Protein AF-A0A2L2YVX5-F1 (afdb_monomer)

Sequence (69 aa):
DDIPEYPELQAIIGSTVYLPCNLSTPSRDDSISLVLWYKRENPNPIYTLDARSSFTADSAKHFSSKYLG

Structure (mmCIF, N/CA/C/O backbone):
data_AF-A0A2L2YVX5-F1
#
_entry.id   AF-A0A2L2YVX5-F1
#
loop_
_atom_site.group_PDB
_atom_site.id
_atom_site.type_symbol
_atom_site.label_atom_id
_atom_site.label_alt_id
_atom_site.label_comp_id
_atom_site.label_asym_id
_atom_site.label_entity_id
_atom_site.label_seq_id
_atom_site.pdbx_PDB_ins_code
_atom_site.Cartn_x
_atom_site.Cartn_y
_atom_site.Cartn_z
_atom_site.occupancy
_atom_site.B_iso_or_equiv
_atom_site.auth_seq_id
_atom_site.auth_comp_id
_atom_site.auth_asym_id
_atom_site.auth_atom_id
_atom_site.pdbx_PDB_model_num
ATOM 1 N N . ASP A 1 1 ? 1.662 24.625 -7.615 1.00 48.06 1 ASP A N 1
ATOM 2 C CA . ASP A 1 1 ? 1.218 24.018 -6.350 1.00 48.06 1 ASP A CA 1
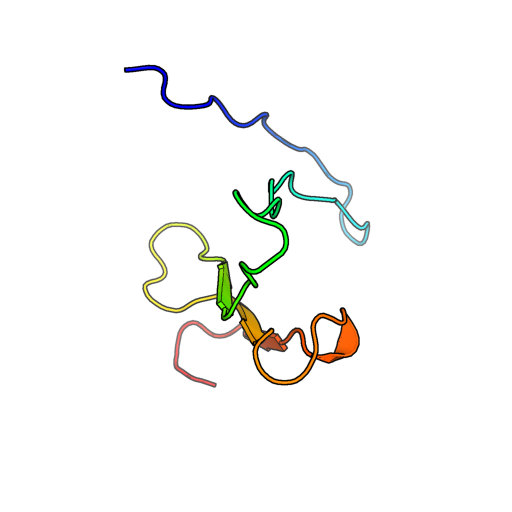ATOM 3 C C . ASP A 1 1 ? -0.219 23.541 -6.481 1.00 48.06 1 ASP A C 1
ATOM 5 O O . ASP A 1 1 ? -1.131 24.196 -6.002 1.00 48.06 1 ASP A O 1
ATOM 9 N N . ASP A 1 2 ? -0.412 22.414 -7.168 1.00 67.81 2 ASP A N 1
ATOM 10 C CA . ASP A 1 2 ? -1.694 21.708 -7.229 1.00 67.81 2 ASP A CA 1
ATOM 11 C C . ASP A 1 2 ? -1.604 20.524 -6.267 1.00 67.81 2 ASP A C 1
ATOM 13 O O . ASP A 1 2 ? -0.993 19.499 -6.578 1.00 67.81 2 ASP A O 1
ATOM 17 N N . ILE A 1 3 ? -2.142 20.679 -5.058 1.00 71.44 3 ILE A N 1
ATOM 18 C CA . ILE A 1 3 ? -2.329 19.537 -4.161 1.00 71.44 3 ILE A CA 1
ATOM 19 C C . ILE A 1 3 ? -3.530 18.766 -4.716 1.00 71.44 3 ILE A C 1
ATOM 21 O O . ILE A 1 3 ? -4.613 19.348 -4.789 1.00 71.44 3 ILE A O 1
ATOM 25 N N . PRO A 1 4 ? -3.382 17.495 -5.126 1.00 65.19 4 PRO A N 1
ATOM 26 C CA . PRO A 1 4 ? -4.514 16.732 -5.624 1.00 6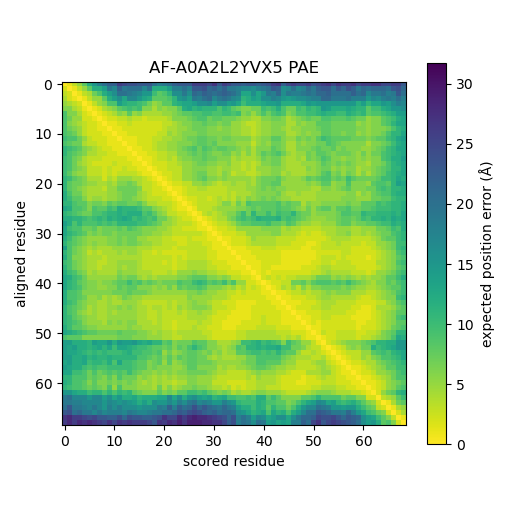5.19 4 PRO A CA 1
ATOM 27 C C . PRO A 1 4 ? -5.550 16.578 -4.507 1.00 65.19 4 PRO A C 1
ATOM 29 O O . PRO A 1 4 ? -5.280 15.978 -3.465 1.00 65.19 4 PRO A O 1
ATOM 32 N N . GLU A 1 5 ? -6.733 17.146 -4.727 1.00 77.62 5 GLU A N 1
ATOM 33 C CA . GLU A 1 5 ? -7.886 16.957 -3.857 1.00 77.62 5 GLU A CA 1
ATOM 34 C C . GLU A 1 5 ? -8.416 15.536 -4.077 1.00 77.62 5 GLU A C 1
ATOM 36 O O . GLU A 1 5 ? -8.882 15.177 -5.161 1.00 77.62 5 GLU A O 1
ATOM 41 N N . TYR A 1 6 ? -8.275 14.686 -3.062 1.00 79.25 6 TYR A N 1
ATOM 42 C CA . TYR A 1 6 ? -8.824 13.335 -3.102 1.00 79.25 6 TYR A CA 1
ATOM 43 C C . TYR A 1 6 ? -10.319 13.380 -2.756 1.00 79.25 6 TYR A C 1
ATOM 45 O O . TYR A 1 6 ? -10.692 14.062 -1.800 1.00 79.25 6 TYR A O 1
ATOM 53 N N . PRO A 1 7 ? -11.183 12.645 -3.479 1.00 84.12 7 PRO A N 1
ATOM 54 C CA . PRO A 1 7 ? -12.615 12.654 -3.209 1.00 84.12 7 PRO A CA 1
ATOM 55 C C . PRO A 1 7 ? -12.934 11.988 -1.866 1.00 84.12 7 PRO A C 1
ATOM 57 O O . PRO A 1 7 ? -12.322 10.984 -1.489 1.00 84.12 7 PRO A O 1
ATOM 60 N N . GLU A 1 8 ? -13.947 12.505 -1.170 1.00 86.88 8 GLU A N 1
ATOM 61 C CA . GLU A 1 8 ? -14.547 11.801 -0.040 1.00 86.88 8 GLU A CA 1
ATOM 62 C C . GLU A 1 8 ? -15.278 10.548 -0.546 1.00 86.88 8 GLU A C 1
ATOM 64 O O . GLU A 1 8 ? -16.055 10.600 -1.501 1.00 86.88 8 GLU A O 1
ATOM 69 N N . LEU A 1 9 ? -15.022 9.407 0.096 1.00 89.62 9 LEU A N 1
ATOM 70 C CA . LEU A 1 9 ? -15.625 8.125 -0.257 1.00 89.62 9 LEU A CA 1
ATOM 71 C C . LEU A 1 9 ? -16.510 7.629 0.880 1.00 89.62 9 LEU A C 1
ATOM 73 O O . LEU A 1 9 ? -16.074 7.524 2.026 1.00 89.62 9 LEU A O 1
ATOM 77 N N . GLN A 1 10 ? -17.741 7.262 0.538 1.00 91.62 10 GLN A N 1
ATOM 78 C CA . GLN A 1 10 ? -18.712 6.686 1.462 1.00 91.62 10 GLN A CA 1
ATOM 79 C C . GLN A 1 10 ? -18.923 5.208 1.132 1.00 91.62 10 GLN A C 1
ATOM 81 O O . GLN A 1 10 ? -18.985 4.823 -0.035 1.00 91.62 10 GLN A O 1
ATOM 86 N N . ALA A 1 11 ? -19.027 4.373 2.164 1.00 91.00 11 ALA A N 1
ATOM 87 C CA . ALA A 1 11 ? -19.194 2.931 2.025 1.00 91.00 11 ALA A CA 1
ATOM 88 C C . ALA A 1 11 ? -20.198 2.393 3.048 1.00 91.00 11 ALA A C 1
ATOM 90 O O . ALA A 1 11 ? -20.337 2.933 4.147 1.00 91.00 11 ALA A O 1
ATOM 91 N N . ILE A 1 12 ? -20.877 1.300 2.696 1.00 96.44 12 ILE A N 1
ATOM 92 C CA . ILE A 1 12 ? -21.806 0.601 3.591 1.00 96.44 12 ILE A CA 1
ATOM 93 C C . ILE A 1 12 ? -21.002 -0.302 4.535 1.00 96.44 12 ILE A C 1
ATOM 95 O O . ILE A 1 12 ? -20.008 -0.913 4.136 1.00 96.44 12 ILE A O 1
ATOM 99 N N . ILE A 1 13 ? -21.429 -0.423 5.791 1.00 92.75 13 ILE A N 1
ATOM 100 C CA . ILE A 1 13 ? -20.787 -1.317 6.764 1.00 92.75 13 ILE A CA 1
ATOM 101 C C . ILE A 1 13 ? -20.775 -2.757 6.225 1.00 92.75 13 ILE A C 1
ATOM 103 O O . ILE A 1 13 ? -21.808 -3.285 5.823 1.00 92.75 13 ILE A O 1
ATOM 107 N N . GLY A 1 14 ? -19.594 -3.384 6.223 1.00 90.94 14 GLY A N 1
ATOM 108 C CA . GLY A 1 14 ? -19.383 -4.740 5.701 1.00 90.94 14 GLY A CA 1
ATOM 109 C C . GLY A 1 14 ? -19.158 -4.818 4.188 1.00 90.94 14 GLY A C 1
ATOM 110 O O . GLY A 1 14 ? -18.854 -5.895 3.684 1.00 90.94 14 GLY A O 1
ATOM 111 N N . SER A 1 15 ? -19.270 -3.700 3.466 1.00 92.50 15 SER A N 1
ATOM 112 C CA . SER A 1 15 ? -18.949 -3.630 2.037 1.00 92.50 15 SER A CA 1
ATOM 113 C C . SER A 1 15 ? -17.478 -3.282 1.784 1.00 92.50 15 SER A C 1
ATOM 115 O O . SER A 1 15 ? -16.761 -2.817 2.673 1.00 92.50 15 SER A O 1
ATOM 117 N N . THR A 1 16 ? -17.032 -3.503 0.549 1.00 87.06 16 THR A N 1
ATOM 118 C CA . THR A 1 16 ? -15.702 -3.108 0.072 1.00 87.06 16 THR A CA 1
ATOM 119 C C . THR A 1 16 ? -15.770 -1.736 -0.591 1.00 87.06 16 THR A C 1
ATOM 121 O O . THR A 1 16 ? -16.667 -1.473 -1.389 1.00 87.06 16 THR A O 1
ATOM 124 N N . VAL A 1 17 ? -14.784 -0.883 -0.311 1.00 87.56 17 VAL A N 1
ATOM 125 C CA . VAL A 1 17 ? -14.556 0.376 -1.031 1.00 87.56 17 VAL A CA 1
ATOM 126 C C . VAL A 1 17 ? -13.139 0.399 -1.584 1.00 87.56 17 VAL A C 1
ATOM 128 O O . VAL A 1 17 ? -12.212 -0.109 -0.953 1.00 87.56 17 VAL A O 1
ATOM 131 N N . TYR A 1 18 ? -12.975 0.992 -2.762 1.00 84.31 18 TYR A N 1
ATOM 132 C CA . TYR A 1 18 ? -11.683 1.143 -3.417 1.00 84.31 18 TYR A CA 1
ATOM 133 C C . TYR A 1 18 ? -11.172 2.563 -3.201 1.00 84.31 18 TYR A C 1
ATOM 135 O O . TYR A 1 18 ? -11.811 3.526 -3.622 1.00 84.31 18 TYR A O 1
ATOM 143 N N . LEU A 1 19 ? -10.022 2.693 -2.540 1.00 82.81 19 LEU A N 1
ATOM 144 C CA . LEU A 1 19 ? -9.350 3.980 -2.397 1.00 82.81 19 LEU A CA 1
ATOM 145 C C . LEU A 1 19 ? -8.563 4.281 -3.683 1.00 82.81 19 LEU A C 1
ATOM 147 O O . LEU A 1 19 ? -7.752 3.442 -4.091 1.00 82.81 19 LEU A O 1
ATOM 151 N N . PRO A 1 20 ? -8.761 5.445 -4.327 1.00 80.31 20 PRO A N 1
ATOM 152 C CA . PRO A 1 20 ? -7.995 5.821 -5.501 1.00 80.31 20 PRO A CA 1
ATOM 153 C C . PRO A 1 20 ? -6.532 6.002 -5.102 1.00 80.31 20 PRO A C 1
ATOM 155 O O . PRO A 1 20 ? -6.192 6.846 -4.275 1.00 80.31 20 PRO A O 1
ATOM 158 N N . CYS A 1 21 ? -5.657 5.202 -5.698 1.00 78.88 21 CYS A N 1
ATOM 159 C CA . CYS A 1 21 ? -4.216 5.373 -5.602 1.00 78.88 21 CYS A CA 1
ATOM 160 C C . CYS A 1 21 ? -3.620 5.193 -6.997 1.00 78.88 21 CYS A C 1
ATOM 162 O O . CYS A 1 21 ? -3.817 4.164 -7.643 1.00 78.88 21 CYS A O 1
ATOM 164 N N . ASN A 1 22 ? -2.923 6.216 -7.494 1.00 83.38 22 ASN A N 1
ATOM 165 C CA . ASN A 1 22 ? -2.181 6.083 -8.737 1.00 83.38 22 ASN A CA 1
ATOM 166 C C . ASN A 1 22 ? -0.827 5.452 -8.419 1.00 83.38 22 ASN A C 1
ATOM 168 O O . ASN A 1 22 ? 0.042 6.086 -7.828 1.00 83.38 22 ASN A O 1
ATOM 172 N N . LEU A 1 23 ? -0.683 4.192 -8.808 1.00 83.06 23 LEU A N 1
ATOM 173 C CA . LEU A 1 23 ? 0.532 3.406 -8.648 1.00 83.06 23 LEU A CA 1
ATOM 174 C C . LEU A 1 23 ? 1.322 3.296 -9.967 1.00 83.06 23 LEU A C 1
ATOM 176 O O . LEU A 1 23 ? 2.179 2.43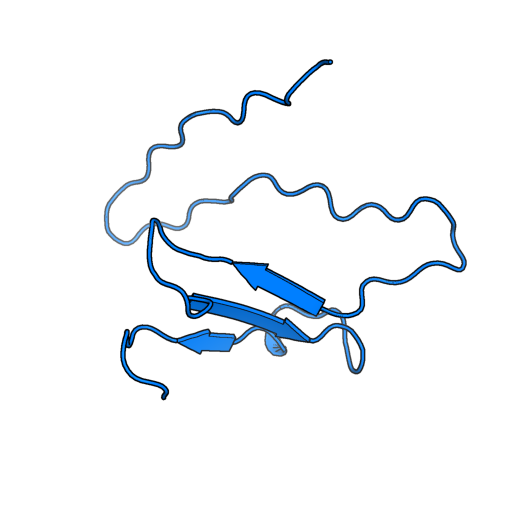1 -10.109 1.00 83.06 23 LEU A O 1
ATOM 180 N N . SER A 1 24 ? 1.027 4.149 -10.953 1.00 86.06 24 SER A N 1
ATOM 181 C CA . SER A 1 24 ? 1.744 4.159 -12.230 1.00 86.06 24 SER A CA 1
ATOM 182 C C . SER A 1 24 ? 3.195 4.573 -12.022 1.00 86.06 24 SER A C 1
ATOM 184 O O . SER A 1 24 ? 3.481 5.560 -11.342 1.00 86.06 24 SER A O 1
ATOM 186 N N . THR A 1 25 ? 4.111 3.834 -12.635 1.00 86.88 25 THR A N 1
ATOM 187 C CA . THR A 1 25 ? 5.535 4.144 -12.596 1.00 86.88 25 THR A CA 1
ATOM 188 C C . THR A 1 25 ? 5.904 5.125 -13.720 1.00 86.88 25 THR A C 1
ATOM 190 O O . THR A 1 25 ? 5.301 5.070 -14.796 1.00 86.88 25 THR A O 1
ATOM 193 N N . PRO A 1 26 ? 6.867 6.044 -13.509 1.00 85.38 26 PRO A N 1
ATOM 194 C CA . PRO A 1 26 ? 7.292 7.002 -14.537 1.00 85.38 26 PRO A CA 1
ATOM 195 C C . PRO A 1 26 ? 7.916 6.327 -15.765 1.00 85.38 26 PRO A C 1
ATOM 197 O O . PRO A 1 26 ? 7.753 6.807 -16.887 1.00 85.38 26 PRO A O 1
ATOM 200 N N . SER A 1 27 ? 8.625 5.217 -15.546 1.00 90.19 27 SER A N 1
ATOM 201 C CA . SER A 1 27 ? 9.260 4.403 -16.581 1.00 90.19 27 SER A CA 1
ATOM 202 C C . SER A 1 27 ? 8.817 2.939 -16.515 1.00 90.19 27 SER A C 1
ATOM 204 O O . SER A 1 27 ? 8.323 2.452 -15.497 1.00 90.19 27 SER A O 1
ATOM 206 N N . ARG A 1 28 ? 9.044 2.211 -17.615 1.00 83.69 28 ARG A N 1
ATOM 207 C CA . ARG A 1 28 ? 8.858 0.751 -17.690 1.00 83.69 28 ARG A CA 1
ATOM 208 C C . ARG A 1 28 ? 9.892 -0.020 -16.868 1.00 83.69 28 ARG A C 1
ATOM 210 O O . ARG A 1 28 ? 9.626 -1.161 -16.509 1.00 83.69 28 ARG A O 1
ATOM 217 N N . ASP A 1 29 ? 11.037 0.602 -16.602 1.00 88.44 29 ASP A N 1
ATOM 218 C CA . ASP A 1 29 ? 12.116 0.018 -15.799 1.00 88.44 29 ASP A CA 1
ATOM 219 C C .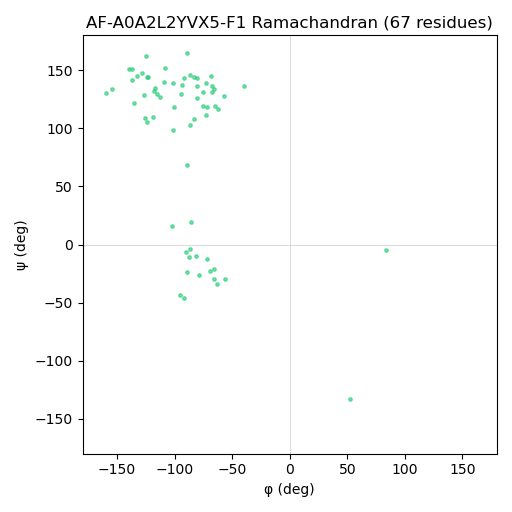 ASP A 1 29 ? 11.937 0.295 -14.298 1.00 88.44 29 ASP A C 1
ATOM 221 O O . ASP A 1 29 ? 12.616 -0.299 -13.460 1.00 88.44 29 ASP A O 1
ATOM 225 N N . ASP A 1 30 ? 11.002 1.181 -13.953 1.00 88.75 30 ASP A N 1
ATOM 226 C CA . ASP A 1 30 ? 10.667 1.492 -12.574 1.00 88.75 30 ASP A CA 1
ATOM 227 C C . ASP A 1 30 ? 9.677 0.461 -12.028 1.00 88.75 30 ASP A C 1
ATOM 229 O O . ASP A 1 30 ? 8.7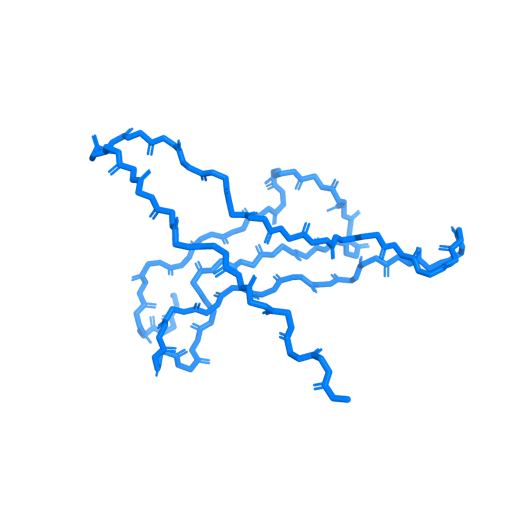68 -0.005 -12.718 1.00 88.75 30 ASP A O 1
ATOM 233 N N . SER A 1 31 ? 9.825 0.135 -10.747 1.00 87.88 31 SER A N 1
ATOM 234 C CA . SER A 1 31 ? 8.908 -0.749 -10.033 1.00 87.88 31 SER A CA 1
ATOM 235 C C . SER A 1 31 ? 8.596 -0.209 -8.645 1.00 87.88 31 SER A C 1
ATOM 237 O O . SER A 1 31 ? 9.393 0.482 -8.006 1.00 87.88 31 SER A O 1
ATOM 239 N N . ILE A 1 32 ? 7.400 -0.531 -8.165 1.00 88.62 32 ILE A N 1
ATOM 240 C CA . ILE A 1 32 ? 6.983 -0.193 -6.809 1.00 88.62 32 ILE A CA 1
ATOM 241 C C . ILE A 1 32 ? 7.687 -1.150 -5.857 1.00 88.62 32 ILE A C 1
ATOM 243 O O . ILE A 1 32 ? 7.647 -2.359 -6.051 1.00 88.62 32 ILE A O 1
ATOM 247 N N . SER A 1 33 ? 8.306 -0.618 -4.806 1.00 90.50 33 SER A N 1
ATOM 248 C CA . SER A 1 33 ? 8.931 -1.446 -3.769 1.00 90.50 33 SER A CA 1
ATOM 249 C C . SER A 1 33 ? 8.011 -1.690 -2.576 1.00 90.50 33 SER A C 1
ATOM 251 O O . SER A 1 33 ? 7.943 -2.799 -2.056 1.00 90.50 33 SER A O 1
ATOM 253 N N . LEU A 1 34 ? 7.320 -0.656 -2.102 1.00 91.06 34 LEU A N 1
ATOM 254 C CA . LEU A 1 34 ? 6.552 -0.719 -0.864 1.00 91.06 34 LEU A CA 1
ATOM 255 C C . LEU A 1 34 ? 5.417 0.299 -0.910 1.00 91.06 34 LEU A C 1
ATOM 257 O O . LEU A 1 34 ? 5.651 1.460 -1.240 1.00 91.06 34 LEU A O 1
ATOM 261 N N . VAL A 1 35 ? 4.214 -0.126 -0.531 1.00 90.06 35 VAL A N 1
ATOM 262 C CA . VAL A 1 35 ? 3.072 0.769 -0.318 1.00 90.06 35 VAL A CA 1
ATOM 263 C C . VAL A 1 35 ? 2.637 0.683 1.140 1.00 90.06 35 VAL A C 1
ATOM 265 O O . VAL A 1 35 ? 2.502 -0.413 1.687 1.00 90.06 35 VAL A O 1
ATOM 268 N N . LEU A 1 36 ? 2.446 1.840 1.773 1.00 90.81 36 LEU A N 1
ATOM 269 C CA . LEU A 1 36 ? 2.084 1.978 3.182 1.00 90.81 36 LEU A CA 1
ATOM 270 C C . LEU A 1 36 ? 0.834 2.848 3.296 1.00 90.81 36 LEU A C 1
ATOM 272 O O . LEU A 1 36 ? 0.813 3.965 2.782 1.00 90.81 36 LEU A O 1
ATOM 276 N N . TRP A 1 37 ? -0.183 2.365 4.008 1.00 88.75 37 TRP A N 1
ATOM 277 C CA . TRP A 1 37 ? -1.379 3.150 4.306 1.00 88.75 37 TRP A CA 1
ATOM 278 C C . TRP A 1 37 ? -1.458 3.452 5.794 1.00 88.75 37 TRP A C 1
ATOM 280 O O . TRP A 1 37 ? -1.447 2.545 6.627 1.00 88.75 37 TRP A O 1
ATOM 290 N N . TYR A 1 38 ? -1.607 4.731 6.116 1.00 88.06 38 TYR A N 1
ATOM 291 C CA . TYR A 1 38 ? -1.755 5.234 7.476 1.00 88.06 38 TYR A CA 1
ATOM 292 C C . TYR A 1 38 ? -3.189 5.696 7.714 1.00 88.06 38 TYR A C 1
ATOM 294 O O . TYR A 1 38 ? -3.894 6.109 6.794 1.00 88.06 38 TYR A O 1
ATOM 302 N N . LYS A 1 39 ? -3.634 5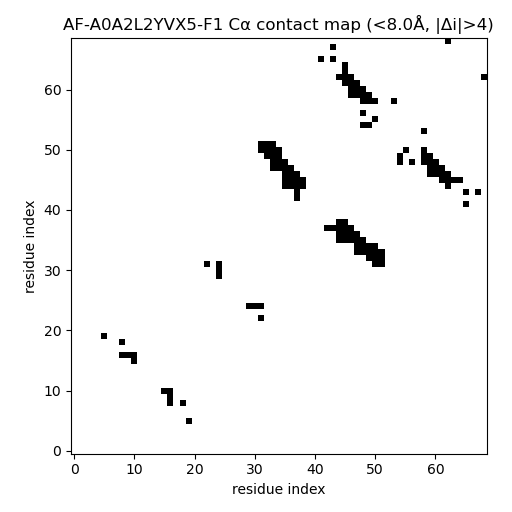.631 8.970 1.00 86.62 39 LYS A N 1
ATOM 303 C CA . LYS A 1 39 ? -4.974 6.075 9.364 1.00 86.62 39 LYS A CA 1
ATOM 304 C C . LYS A 1 39 ? -4.876 7.199 10.378 1.00 86.62 39 LYS A C 1
ATOM 306 O O . LYS A 1 39 ? -4.592 6.945 11.550 1.00 86.62 39 LYS A O 1
ATOM 311 N N . ARG A 1 40 ? -5.233 8.411 9.940 1.00 86.44 40 ARG A N 1
ATOM 312 C CA . ARG A 1 40 ? -5.163 9.641 10.748 1.00 86.44 40 ARG A CA 1
ATOM 313 C C . ARG A 1 40 ? -3.759 9.794 11.347 1.00 86.44 40 ARG A C 1
ATOM 315 O O . ARG A 1 40 ? -2.780 9.561 10.656 1.00 86.44 40 ARG A O 1
ATOM 322 N N . GLU A 1 41 ? -3.678 10.103 12.636 1.00 85.81 41 GLU A N 1
ATOM 323 C CA . GLU A 1 41 ? -2.428 10.320 13.369 1.00 85.81 41 GLU A CA 1
ATOM 324 C C . GLU A 1 41 ? -1.799 9.033 13.923 1.00 85.81 41 GLU A C 1
ATOM 326 O O . GLU A 1 41 ? -1.007 9.077 14.859 1.00 85.81 41 GLU A O 1
ATOM 331 N N . ASN A 1 42 ? -2.168 7.859 13.399 1.00 84.38 42 ASN A N 1
ATOM 332 C CA . ASN A 1 42 ? -1.450 6.637 13.751 1.00 84.38 42 ASN A CA 1
ATOM 333 C C . ASN A 1 42 ? -0.062 6.660 13.083 1.00 84.38 42 ASN A C 1
ATOM 335 O O . ASN A 1 42 ? -0.014 6.653 11.852 1.00 84.38 42 ASN A O 1
ATOM 339 N N . PRO A 1 43 ? 1.047 6.639 13.849 1.00 85.81 43 PRO A N 1
ATOM 340 C CA . PRO A 1 43 ? 2.393 6.624 13.278 1.00 85.81 43 PRO A CA 1
ATOM 341 C C . PRO A 1 43 ? 2.754 5.284 12.625 1.00 85.81 43 PRO A C 1
ATOM 343 O O . PRO A 1 43 ? 3.751 5.210 11.914 1.00 85.81 43 PRO A O 1
ATOM 346 N N . ASN A 1 44 ? 1.967 4.228 12.859 1.00 88.75 44 ASN A N 1
ATOM 347 C CA . ASN A 1 44 ? 2.171 2.903 12.285 1.00 88.75 44 ASN A CA 1
ATOM 348 C C . ASN A 1 44 ? 1.217 2.670 11.098 1.00 88.75 44 ASN A C 1
ATOM 350 O O . ASN A 1 44 ? 0.031 3.021 11.189 1.00 88.75 44 ASN A O 1
ATOM 354 N N . PRO A 1 45 ? 1.692 2.054 9.999 1.00 90.12 45 PRO A N 1
ATOM 355 C CA . PRO A 1 45 ? 0.839 1.732 8.865 1.00 90.12 45 PRO A CA 1
ATOM 356 C C . PRO A 1 45 ? -0.181 0.658 9.259 1.00 90.12 45 PRO A C 1
ATOM 358 O O . PRO A 1 45 ? 0.151 -0.327 9.916 1.00 90.12 45 PRO A O 1
ATOM 361 N N . ILE A 1 46 ? -1.430 0.844 8.836 1.00 89.00 46 ILE A N 1
ATOM 362 C CA . ILE A 1 46 ? -2.510 -0.128 9.045 1.00 89.00 46 ILE A CA 1
ATOM 363 C C . ILE A 1 46 ? -2.599 -1.140 7.901 1.00 89.00 46 ILE A C 1
ATOM 365 O O . ILE A 1 46 ? -3.069 -2.250 8.115 1.00 89.00 46 ILE A O 1
ATOM 369 N N . TYR A 1 47 ? -2.115 -0.795 6.706 1.00 89.06 47 TYR A N 1
ATOM 370 C CA . TYR A 1 47 ? -1.937 -1.735 5.601 1.00 89.06 47 TYR A CA 1
ATOM 371 C C . TYR A 1 47 ? -0.550 -1.562 4.991 1.00 89.06 47 TYR A C 1
ATOM 373 O O . TYR A 1 47 ? -0.046 -0.440 4.894 1.00 89.06 47 TYR A O 1
ATOM 381 N N . THR A 1 48 ? 0.046 -2.666 4.551 1.00 90.38 48 THR A N 1
ATOM 382 C CA . THR A 1 48 ? 1.324 -2.664 3.834 1.00 90.38 48 THR A CA 1
ATOM 383 C C . THR A 1 48 ? 1.283 -3.623 2.658 1.00 90.38 48 THR A C 1
ATOM 385 O O . THR A 1 48 ? 0.783 -4.737 2.803 1.00 90.38 48 THR A O 1
ATOM 388 N N . LEU A 1 49 ? 1.889 -3.241 1.542 1.00 90.25 49 LEU A N 1
ATOM 389 C CA . LEU A 1 49 ? 2.134 -4.112 0.397 1.00 90.25 49 LEU A CA 1
ATOM 390 C C . LEU A 1 49 ? 3.626 -4.065 0.065 1.00 90.25 49 LEU A C 1
ATOM 392 O O . LEU A 1 49 ? 4.112 -3.036 -0.404 1.00 90.25 49 LEU A O 1
ATOM 396 N N . ASP A 1 50 ? 4.349 -5.154 0.334 1.00 90.62 50 ASP A N 1
ATOM 397 C CA . ASP A 1 50 ? 5.749 -5.301 -0.077 1.00 90.62 50 ASP A CA 1
ATOM 398 C C . ASP A 1 50 ? 5.793 -5.874 -1.495 1.00 90.62 50 ASP A C 1
ATOM 400 O O . ASP A 1 50 ? 5.555 -7.060 -1.722 1.00 90.62 50 ASP A O 1
ATOM 404 N N . ALA A 1 51 ? 6.065 -4.994 -2.449 1.00 89.12 51 ALA A N 1
ATOM 405 C CA . ALA A 1 51 ? 6.031 -5.282 -3.872 1.00 89.12 51 ALA A CA 1
ATOM 406 C C . ALA A 1 51 ? 7.384 -5.771 -4.414 1.00 89.12 51 ALA A C 1
ATOM 408 O O . ALA A 1 51 ? 7.457 -6.202 -5.562 1.00 89.12 51 ALA A O 1
ATOM 409 N N . ARG A 1 52 ? 8.447 -5.762 -3.591 1.00 88.06 52 ARG A N 1
ATOM 410 C CA . ARG A 1 52 ? 9.783 -6.230 -4.001 1.00 88.06 52 ARG A CA 1
ATOM 411 C C . ARG A 1 52 ? 9.827 -7.725 -4.296 1.00 88.06 52 ARG A C 1
ATOM 413 O O . ARG A 1 52 ? 10.662 -8.145 -5.089 1.00 88.06 52 ARG A O 1
ATOM 420 N N . SER A 1 53 ? 8.989 -8.528 -3.635 1.00 77.56 53 SER A N 1
ATOM 421 C CA . SER A 1 53 ? 8.910 -9.968 -3.915 1.00 77.56 53 SER A CA 1
ATOM 422 C C . SER A 1 53 ? 7.844 -10.289 -4.961 1.00 77.56 53 SER A C 1
ATOM 424 O O . SER A 1 53 ? 8.109 -11.048 -5.888 1.00 77.56 53 SER A O 1
ATOM 426 N N . SER A 1 54 ? 6.648 -9.713 -4.817 1.00 78.94 54 SER A N 1
ATOM 427 C CA . SER A 1 54 ? 5.514 -9.915 -5.713 1.00 78.94 54 SER A CA 1
ATOM 428 C C . SER A 1 54 ? 4.519 -8.767 -5.577 1.00 78.94 54 SER A C 1
ATOM 430 O O . SER A 1 54 ? 4.082 -8.441 -4.469 1.00 78.94 54 SER A O 1
ATOM 432 N N . PHE A 1 55 ? 4.109 -8.192 -6.707 1.00 82.38 55 PHE A N 1
ATOM 433 C CA . PHE A 1 55 ? 3.042 -7.196 -6.765 1.00 82.38 55 PHE A CA 1
ATOM 434 C C . PHE A 1 55 ? 1.678 -7.877 -6.942 1.00 82.38 55 PHE A C 1
ATOM 436 O O . PHE A 1 55 ? 1.045 -7.811 -7.993 1.00 82.38 55 PHE A O 1
ATOM 443 N N . THR A 1 56 ? 1.245 -8.586 -5.903 1.00 81.56 56 THR A N 1
ATOM 444 C CA . THR A 1 56 ? -0.023 -9.328 -5.870 1.00 81.56 56 THR A CA 1
ATOM 445 C C . THR A 1 56 ? -0.809 -8.954 -4.625 1.00 81.56 56 THR A C 1
ATOM 447 O O . THR A 1 56 ? -0.215 -8.725 -3.577 1.00 81.56 56 THR A O 1
ATOM 450 N N . ALA A 1 57 ? -2.141 -8.957 -4.692 1.00 75.50 57 ALA A N 1
ATOM 451 C CA . ALA A 1 57 ? -2.976 -8.668 -3.522 1.00 75.50 57 ALA A CA 1
ATOM 452 C C . ALA A 1 57 ? -2.676 -9.601 -2.329 1.00 75.50 57 ALA A C 1
ATOM 454 O O . ALA A 1 57 ? -2.753 -9.169 -1.183 1.00 75.50 57 ALA A O 1
ATOM 455 N N . ASP A 1 58 ? -2.244 -10.836 -2.595 1.00 81.81 58 ASP A N 1
ATOM 456 C CA . ASP A 1 58 ? -1.903 -11.833 -1.573 1.00 81.81 58 ASP A CA 1
ATOM 457 C C . ASP A 1 58 ? -0.683 -11.461 -0.713 1.00 81.81 58 ASP A C 1
ATOM 459 O O . ASP A 1 58 ? -0.526 -11.979 0.392 1.00 81.81 58 ASP A O 1
ATOM 463 N N . SER A 1 59 ? 0.193 -10.564 -1.188 1.00 85.25 59 SER A N 1
ATOM 464 C CA . SER A 1 59 ? 1.333 -10.072 -0.399 1.00 85.25 59 SER A CA 1
ATOM 465 C C . SER A 1 59 ? 0.965 -8.877 0.489 1.00 85.25 59 SER A C 1
ATOM 467 O O . SER A 1 59 ? 1.791 -8.429 1.293 1.00 85.25 59 SER A O 1
ATOM 469 N N . ALA A 1 60 ? -0.273 -8.377 0.394 1.00 87.69 60 ALA A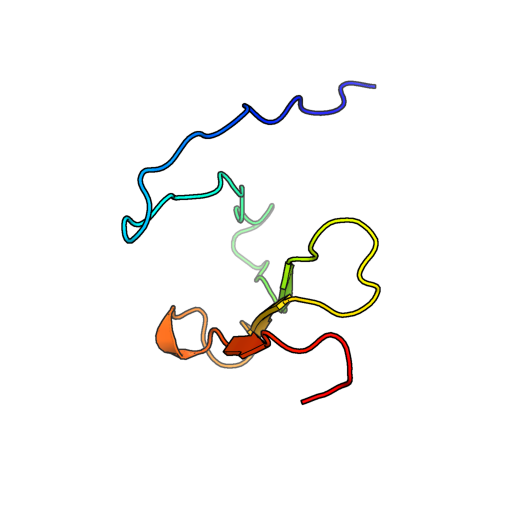 N 1
ATOM 470 C CA . ALA A 1 60 ? -0.769 -7.312 1.250 1.00 87.69 60 ALA A CA 1
ATOM 471 C C . ALA A 1 60 ? -1.036 -7.821 2.674 1.00 87.69 60 ALA A C 1
ATOM 473 O O . ALA A 1 60 ? -1.585 -8.899 2.896 1.00 87.69 60 ALA A O 1
ATOM 474 N N . LYS A 1 61 ? -0.678 -7.004 3.665 1.00 88.75 61 LYS A N 1
ATOM 475 C CA . LYS A 1 61 ? -0.902 -7.276 5.089 1.00 88.75 61 LYS A CA 1
ATOM 476 C C . LYS A 1 61 ? -1.707 -6.153 5.720 1.00 88.75 61 LYS A C 1
ATOM 478 O O . LYS A 1 61 ? -1.509 -4.985 5.388 1.00 88.75 61 LYS A O 1
ATOM 483 N N . HIS A 1 62 ? -2.581 -6.518 6.653 1.00 87.12 62 HIS A N 1
ATOM 484 C CA . HIS A 1 62 ? -3.361 -5.590 7.466 1.00 87.12 62 HIS A CA 1
ATOM 485 C C . HIS A 1 62 ? -2.987 -5.737 8.940 1.00 87.12 62 HIS A C 1
ATOM 487 O O . HIS A 1 62 ? -2.927 -6.849 9.463 1.00 87.12 62 HIS A O 1
ATOM 493 N N . PHE A 1 63 ? -2.797 -4.607 9.612 1.00 83.25 63 PHE A N 1
ATOM 494 C CA . PHE A 1 63 ? -2.490 -4.515 11.031 1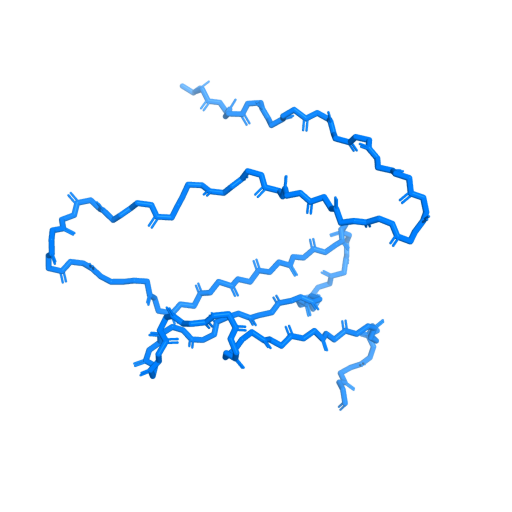.00 83.25 63 PHE A CA 1
ATOM 495 C C . PHE A 1 63 ? -3.541 -3.619 11.692 1.00 83.25 63 PHE A C 1
ATOM 497 O O . PHE A 1 63 ? -3.538 -2.398 11.538 1.00 83.25 63 PHE A O 1
ATOM 504 N N . SER A 1 64 ? -4.475 -4.221 12.431 1.00 67.88 64 SER A N 1
ATOM 505 C CA . SER A 1 64 ? -5.555 -3.477 13.097 1.00 67.88 64 SER A CA 1
ATOM 506 C C . SER A 1 64 ? -5.140 -2.844 14.431 1.00 67.88 64 SER A C 1
ATOM 508 O O . SER A 1 64 ? -5.908 -2.067 15.001 1.00 67.88 64 SER A O 1
ATOM 510 N N . SER A 1 65 ? -3.959 -3.182 14.957 1.00 66.62 65 SER A N 1
ATOM 511 C CA . SER A 1 65 ? -3.481 -2.719 16.262 1.00 66.62 65 SER A CA 1
ATOM 512 C C . SER A 1 65 ? -2.658 -1.432 16.154 1.00 66.62 65 SER A C 1
ATOM 514 O O . SER A 1 65 ? -1.891 -1.233 15.216 1.00 66.62 65 SER A O 1
ATOM 516 N N . LYS A 1 66 ? -2.811 -0.546 17.146 1.00 59.59 66 LYS A N 1
ATOM 517 C CA . LYS A 1 66 ? -1.972 0.658 17.306 1.00 59.59 66 LYS A CA 1
ATOM 518 C C . LYS A 1 66 ? -0.614 0.353 17.932 1.00 59.59 66 LYS A C 1
ATOM 520 O O . LYS A 1 66 ? 0.344 1.090 17.717 1.00 59.59 66 LYS A O 1
ATOM 525 N N . TYR A 1 67 ? -0.563 -0.716 18.713 1.00 58.38 67 TYR A N 1
ATOM 526 C CA . TYR A 1 67 ? 0.654 -1.268 19.277 1.00 58.38 67 TYR A CA 1
ATOM 527 C C . TYR A 1 67 ? 1.109 -2.353 18.314 1.00 58.38 67 TYR A C 1
ATOM 529 O O . TYR A 1 67 ? 0.280 -3.137 17.858 1.00 58.38 67 TYR A O 1
ATOM 537 N N . LEU A 1 68 ? 2.379 -2.301 17.931 1.00 54.06 68 LEU A N 1
ATOM 538 C CA . LEU A 1 68 ? 3.010 -3.179 16.946 1.00 54.06 68 LEU A CA 1
ATOM 539 C C . LEU A 1 68 ? 2.514 -4.629 17.104 1.00 54.06 68 LEU A C 1
ATOM 541 O O . LEU A 1 68 ? 2.331 -5.078 18.236 1.00 54.06 68 LEU A O 1
ATOM 545 N N . GLY A 1 69 ? 2.219 -5.269 15.967 1.00 50.34 69 GLY A N 1
ATOM 546 C CA . GLY A 1 69 ? 1.561 -6.578 15.880 1.00 50.34 69 GLY A CA 1
ATOM 547 C C . GLY A 1 69 ? 2.181 -7.681 16.724 1.00 50.34 69 GLY A C 1
ATOM 548 O O . GLY A 1 69 ? 3.389 -7.595 17.036 1.00 50.34 69 GLY A O 1
#

Organism: Parasteatoda tepidariorum (NCBI:txid114398)

Radius of gyration: 14.4 Å; Cα contacts (8 Å, |Δi|>4): 67; chains: 1; boundi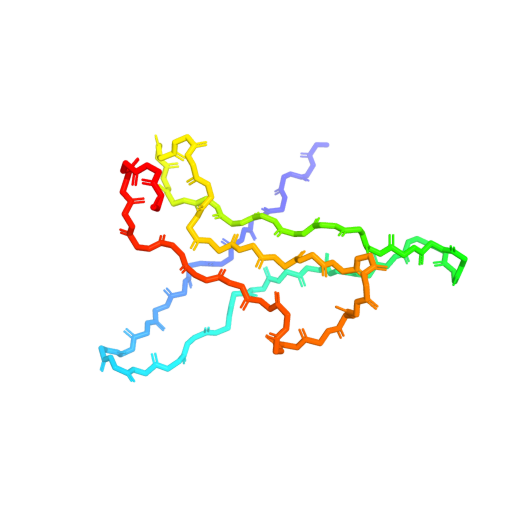ng box: 34×36×37 Å

Secondary structure (DSSP, 8-state):
-----PPP----TT---PPP-----SSTT----EEEE--TT-SS-SEEEETTT--SGGGEEE---SS--

Solvent-accessible surface area (backbone atoms only — not comparable to full-atom values): 4924 Å² total; per-residue (Å²): 142,81,78,84,82,77,80,90,82,86,76,60,93,94,58,90,78,83,79,92,71,90,82,80,57,97,44,94,88,51,77,69,50,70,47,76,40,64,59,85,90,44,94,57,58,35,34,40,33,54,27,72,85,44,88,47,79,86,51,48,46,77,44,94,60,93,60,82,130

Foldseek 3Di:
DDDDDFDDDDDDVPDDDDGDDPPDDPDPPDDDQKDFDDDPPLPHGQKMAGPNVHPDPVRIDGDPDSPDD

pLDDT: mean 82.88, std 10.28, range [48.06, 96.44]

Mean predicted aligned error: 7.16 Å

InterPro domains:
  IPR013783 Immunoglobulin-like fold [G3DSA:2.60.40.10] (2-68)
  IPR036179 Immunoglobulin-like domain superfamily [SSF48726] (7-49)